Protein AF-A0A945YIM2-F1 (afdb_monomer_lite)

Foldseek 3Di:
DPPPPPPLNVVLQVQLVVLVVVCVVPVPVVSLVSSCVSDPPDPDVVSVVVVVVVVVVD

pLDDT: mean 78.54, std 12.46, range [39.69, 93.69]

Secondary structure (DSSP, 8-state):
------HHHHHHHHHHHHHHHHHHHH--HHHHHHHHHHS-SSS-HHHHHHHHHHHHT-

Radius of gyration: 12.8 Å; chains: 1; bounding box: 33×22×34 Å

Sequence (58 aa):
MEKVINNRDVELKAFMQSCWKNYKSTGDINCLVEAVEAAPFFGEAELAEEIARILRAR

Structure (mmCIF, N/CA/C/O backbone):
data_AF-A0A945YIM2-F1
#
_entry.id   AF-A0A945YIM2-F1
#
loop_
_atom_site.group_PDB
_atom_site.id
_atom_site.type_symbol
_atom_site.label_atom_id
_atom_site.label_alt_id
_atom_site.label_comp_id
_atom_site.label_asym_id
_atom_site.label_entity_id
_atom_site.label_seq_id
_atom_site.pdbx_PDB_ins_code
_atom_site.Cartn_x
_atom_site.Cartn_y
_atom_site.Cartn_z
_atom_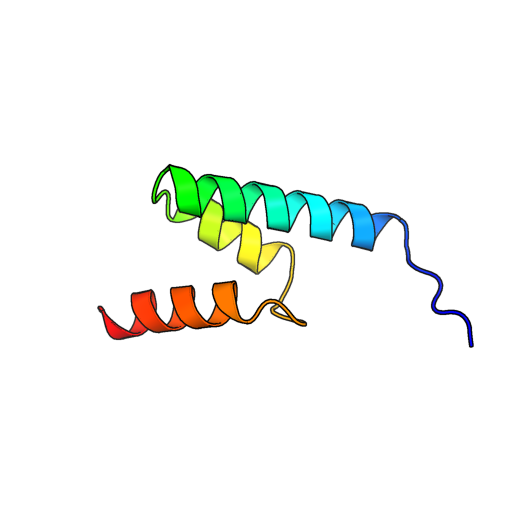site.occupancy
_atom_site.B_iso_or_equiv
_atom_site.auth_seq_id
_atom_site.auth_comp_id
_atom_site.auth_asym_id
_atom_site.auth_atom_id
_atom_site.pdbx_PDB_model_num
ATOM 1 N N . MET A 1 1 ? 19.999 -1.769 -23.585 1.00 39.69 1 MET A N 1
ATOM 2 C CA . MET A 1 1 ? 18.617 -1.247 -23.601 1.00 39.69 1 MET A CA 1
ATOM 3 C C . MET A 1 1 ? 18.454 -0.434 -22.327 1.00 39.69 1 MET A C 1
ATOM 5 O O . MET A 1 1 ? 18.123 -0.991 -21.288 1.00 39.69 1 MET A O 1
ATOM 9 N N . GLU A 1 2 ? 18.842 0.840 -22.358 1.00 46.50 2 GLU A N 1
ATOM 10 C CA . GLU A 1 2 ? 18.583 1.744 -21.234 1.00 46.50 2 GLU A CA 1
ATOM 11 C C . GLU A 1 2 ? 17.079 2.002 -21.209 1.00 46.50 2 GLU A C 1
ATOM 13 O O . GLU A 1 2 ? 16.501 2.455 -22.198 1.00 46.50 2 GLU A O 1
ATOM 18 N N . LYS A 1 3 ? 16.420 1.629 -20.108 1.00 53.59 3 LYS A N 1
ATOM 19 C CA . LYS A 1 3 ? 15.036 2.031 -19.874 1.00 53.59 3 LYS A CA 1
ATOM 20 C C . LYS A 1 3 ? 15.045 3.552 -19.789 1.00 53.59 3 LYS A C 1
ATOM 22 O O . LYS A 1 3 ? 15.604 4.099 -18.844 1.00 53.59 3 LYS A O 1
ATOM 27 N N . VAL A 1 4 ? 14.448 4.218 -20.772 1.00 53.19 4 VAL A N 1
ATOM 28 C CA . VAL A 1 4 ? 14.117 5.640 -20.676 1.00 53.19 4 VAL A CA 1
ATOM 29 C C . VAL A 1 4 ? 13.135 5.757 -19.515 1.00 53.19 4 VAL A C 1
ATOM 31 O O . VAL A 1 4 ? 11.966 5.409 -19.652 1.00 53.19 4 VAL A O 1
ATOM 34 N N . ILE A 1 5 ? 13.632 6.135 -18.340 1.00 56.66 5 ILE A N 1
ATOM 35 C CA . ILE A 1 5 ? 12.781 6.449 -17.198 1.00 56.66 5 ILE A CA 1
ATOM 36 C C . ILE A 1 5 ? 12.066 7.739 -17.590 1.00 56.66 5 ILE A C 1
ATOM 38 O O . ILE A 1 5 ? 12.687 8.797 -17.679 1.00 56.66 5 ILE A O 1
ATOM 42 N N . ASN A 1 6 ? 10.780 7.637 -17.914 1.00 63.31 6 ASN A N 1
ATOM 43 C CA . ASN A 1 6 ? 9.964 8.801 -18.217 1.00 63.31 6 ASN A CA 1
ATOM 44 C C . ASN A 1 6 ? 9.860 9.646 -16.941 1.00 63.31 6 ASN A C 1
ATOM 46 O O . ASN A 1 6 ? 9.540 9.117 -15.878 1.00 63.31 6 ASN A O 1
ATOM 50 N N . ASN A 1 7 ? 10.087 10.959 -17.036 1.00 64.75 7 ASN A N 1
ATOM 51 C CA . ASN A 1 7 ? 10.024 11.887 -15.893 1.00 64.75 7 ASN A CA 1
ATOM 52 C C . ASN A 1 7 ? 8.707 11.760 -15.096 1.00 64.75 7 ASN A C 1
ATOM 54 O O . ASN A 1 7 ? 8.680 11.903 -13.877 1.00 64.75 7 ASN A O 1
ATOM 58 N N . ARG A 1 8 ? 7.628 11.395 -15.795 1.00 70.75 8 ARG A N 1
ATOM 59 C CA . ARG A 1 8 ? 6.294 11.153 -15.245 1.00 70.75 8 ARG A CA 1
ATOM 60 C C . ARG A 1 8 ? 6.226 9.972 -14.271 1.00 70.75 8 ARG A C 1
ATOM 62 O O . ARG A 1 8 ? 5.473 10.043 -13.309 1.00 70.75 8 ARG A O 1
ATOM 69 N N . ASP A 1 9 ? 7.018 8.920 -14.480 1.00 76.31 9 ASP A N 1
ATOM 70 C CA . ASP A 1 9 ? 7.032 7.734 -13.609 1.00 76.31 9 ASP A CA 1
ATOM 71 C C . ASP A 1 9 ? 7.699 8.044 -12.261 1.00 76.31 9 ASP A C 1
ATOM 73 O O . ASP A 1 9 ? 7.309 7.516 -11.219 1.00 76.31 9 ASP A O 1
ATOM 77 N N . VAL A 1 10 ? 8.691 8.939 -12.273 1.00 79.75 10 VAL A N 1
ATOM 78 C CA . VAL A 1 10 ? 9.376 9.413 -11.063 1.00 79.75 10 VAL A CA 1
ATOM 79 C C . VAL A 1 10 ? 8.433 10.265 -10.215 1.00 79.75 10 VAL A C 1
ATOM 81 O O . VAL A 1 10 ? 8.345 10.064 -9.004 1.00 79.75 10 VAL A O 1
ATOM 84 N N . GLU A 1 11 ? 7.693 11.173 -10.851 1.00 82.62 11 GLU A N 1
ATOM 85 C CA . GLU A 1 11 ? 6.699 12.023 -10.188 1.00 82.62 11 GLU A CA 1
ATOM 86 C C . GLU A 1 11 ? 5.535 11.201 -9.616 1.00 82.62 11 GLU A C 1
ATOM 88 O O . GLU A 1 11 ? 5.173 11.387 -8.454 1.00 82.62 11 GLU A O 1
ATOM 93 N N . LEU A 1 12 ? 5.011 10.231 -10.379 1.00 81.56 12 LEU A N 1
ATOM 94 C CA . LEU A 1 12 ? 3.974 9.304 -9.906 1.00 81.56 12 LEU A CA 1
ATOM 95 C C . LEU A 1 12 ? 4.442 8.515 -8.680 1.00 81.56 12 LEU A C 1
ATOM 97 O O . LEU A 1 12 ? 3.714 8.392 -7.696 1.00 81.56 12 LEU A O 1
ATOM 101 N N . LYS A 1 13 ? 5.676 8.000 -8.720 1.00 82.12 13 LYS A N 1
ATOM 102 C CA . LYS A 1 13 ? 6.242 7.235 -7.607 1.00 82.12 13 LYS A CA 1
ATOM 103 C C . LYS A 1 13 ? 6.416 8.100 -6.361 1.00 82.12 13 LYS A C 1
ATOM 105 O O . LYS A 1 13 ? 6.113 7.646 -5.259 1.00 82.12 13 LYS A O 1
ATOM 110 N N . ALA A 1 14 ? 6.875 9.339 -6.520 1.00 85.44 14 ALA A N 1
ATOM 111 C CA . ALA A 1 14 ? 7.001 10.279 -5.411 1.00 85.44 14 ALA A CA 1
ATOM 112 C C . ALA A 1 14 ? 5.631 10.622 -4.801 1.00 85.44 14 ALA A C 1
ATOM 114 O O . ALA A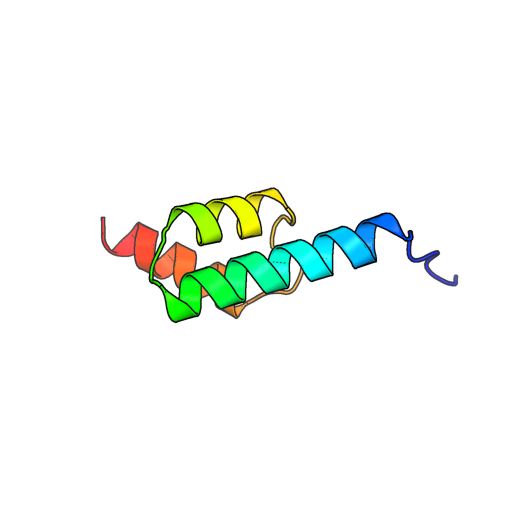 1 14 ? 5.489 10.624 -3.576 1.00 85.44 14 ALA A O 1
ATOM 115 N N . PHE A 1 15 ? 4.617 10.843 -5.643 1.00 86.94 15 PHE A N 1
ATOM 116 C CA . PHE A 1 15 ? 3.243 11.083 -5.205 1.00 86.94 15 PHE A CA 1
ATOM 117 C C . PHE A 1 15 ? 2.684 9.887 -4.423 1.00 86.94 15 PHE A C 1
ATOM 119 O O . PHE A 1 15 ? 2.284 10.046 -3.271 1.00 86.94 15 PHE A O 1
ATOM 126 N N . MET A 1 16 ? 2.777 8.677 -4.982 1.00 86.94 16 MET A N 1
ATOM 127 C CA . MET A 1 16 ? 2.375 7.433 -4.315 1.00 86.94 16 MET A CA 1
ATOM 128 C C . MET A 1 16 ? 3.049 7.281 -2.943 1.00 86.94 16 MET A C 1
ATOM 130 O O . MET A 1 16 ? 2.385 6.992 -1.948 1.00 86.94 16 MET A O 1
ATOM 134 N N . GLN A 1 17 ? 4.365 7.508 -2.860 1.00 85.56 17 GLN A N 1
ATOM 135 C CA . GLN A 1 17 ? 5.100 7.425 -1.594 1.00 85.56 17 GLN A CA 1
ATOM 136 C C . GLN A 1 17 ? 4.635 8.468 -0.571 1.00 85.56 17 GLN A C 1
ATOM 138 O O . GLN A 1 17 ? 4.633 8.183 0.628 1.00 85.56 17 GLN A O 1
ATOM 143 N N . SER A 1 18 ? 4.251 9.663 -1.022 1.00 90.44 18 SER A N 1
ATOM 144 C CA . SER A 1 18 ? 3.685 10.705 -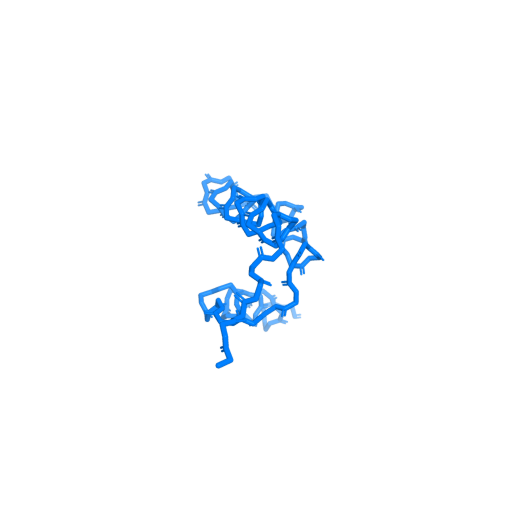0.163 1.00 90.44 18 SER A CA 1
ATOM 145 C C . SER A 1 18 ? 2.330 10.276 0.403 1.00 90.44 18 SER A C 1
ATOM 147 O O . SER A 1 18 ? 2.146 10.283 1.620 1.00 90.44 18 SER A O 1
ATOM 149 N N . CYS A 1 19 ? 1.419 9.804 -0.452 1.00 89.31 19 CYS A N 1
ATOM 150 C CA . CYS A 1 19 ? 0.107 9.302 -0.038 1.00 89.31 19 CYS A CA 1
ATOM 151 C C . CYS A 1 19 ? 0.237 8.111 0.929 1.00 89.31 19 CYS A C 1
ATOM 153 O O . CYS A 1 19 ? -0.416 8.089 1.973 1.00 89.31 19 CYS A O 1
ATOM 155 N N . TRP A 1 20 ? 1.167 7.183 0.673 1.00 87.44 20 TRP A N 1
ATOM 156 C CA . TRP A 1 20 ? 1.446 6.066 1.582 1.00 87.44 20 TRP A CA 1
ATOM 157 C C . TRP A 1 20 ? 1.953 6.519 2.955 1.00 87.44 20 TRP A C 1
ATOM 159 O O . TRP A 1 20 ? 1.486 6.035 3.987 1.00 87.44 20 TRP A O 1
ATOM 16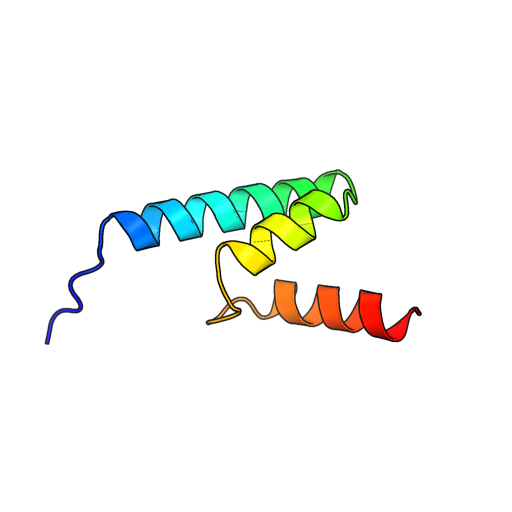9 N N . LYS A 1 21 ? 2.896 7.468 2.998 1.00 89.56 21 LYS A N 1
ATOM 170 C CA . LYS A 1 21 ? 3.392 8.031 4.266 1.00 89.56 21 LYS A CA 1
ATOM 171 C C . LYS A 1 21 ? 2.278 8.723 5.046 1.00 89.56 21 LYS A C 1
ATOM 173 O O . LYS A 1 21 ? 2.204 8.544 6.260 1.00 89.56 21 LYS A O 1
ATOM 178 N N . ASN A 1 22 ? 1.410 9.459 4.354 1.00 91.75 22 ASN A N 1
ATOM 179 C CA . ASN A 1 22 ? 0.265 10.117 4.972 1.00 91.75 22 ASN A CA 1
ATOM 180 C C . ASN A 1 22 ? -0.696 9.089 5.571 1.00 91.75 22 ASN A C 1
ATOM 182 O O . ASN A 1 22 ? -0.981 9.186 6.761 1.00 91.75 22 ASN A O 1
ATOM 186 N N . TYR A 1 23 ? -1.081 8.052 4.817 1.00 91.12 23 TYR A N 1
ATOM 187 C CA . TYR A 1 23 ? -1.899 6.955 5.344 1.00 91.12 23 TYR A CA 1
ATOM 188 C C . TYR A 1 23 ? -1.278 6.332 6.601 1.00 91.12 23 TYR A C 1
ATOM 190 O O . TYR A 1 23 ? -1.953 6.215 7.620 1.00 91.12 23 TYR A O 1
ATOM 198 N N . LYS A 1 24 ? 0.020 5.996 6.581 1.00 88.25 24 LYS A N 1
ATOM 199 C CA . LYS A 1 24 ? 0.693 5.414 7.757 1.00 88.25 24 LYS A CA 1
ATOM 200 C C . LYS A 1 24 ? 0.687 6.336 8.979 1.00 88.25 24 LYS A C 1
ATOM 202 O O . LYS A 1 24 ? 0.720 5.844 10.103 1.00 88.25 24 LYS A O 1
ATOM 207 N N . SER A 1 25 ? 0.670 7.652 8.773 1.00 93.69 25 SER A N 1
ATOM 208 C CA . SER A 1 25 ? 0.654 8.633 9.860 1.00 93.69 25 SER A CA 1
ATOM 209 C C . SER A 1 25 ? -0.747 8.947 10.385 1.00 93.69 25 SER A C 1
ATOM 211 O O . SER A 1 25 ? -0.869 9.311 11.552 1.00 93.69 25 SER A O 1
ATOM 213 N N . THR A 1 26 ? -1.780 8.887 9.544 1.00 93.00 26 THR A N 1
ATOM 214 C CA . THR A 1 26 ? -3.130 9.371 9.884 1.00 93.00 26 THR A CA 1
ATOM 215 C C . THR A 1 26 ? -4.172 8.261 9.986 1.00 93.00 26 THR A C 1
ATOM 217 O O . THR A 1 26 ? -5.203 8.458 10.622 1.00 93.00 26 THR A O 1
ATOM 220 N N . GLY A 1 27 ? -3.930 7.112 9.354 1.00 88.75 27 GLY A N 1
ATOM 221 C CA . GLY A 1 27 ? -4.933 6.072 9.126 1.00 88.75 27 GLY A CA 1
ATOM 222 C C . GLY A 1 27 ? -6.023 6.472 8.124 1.00 88.75 27 GLY A C 1
ATOM 223 O O . GLY A 1 27 ? -7.030 5.774 8.020 1.00 88.75 27 GLY A O 1
ATOM 224 N N . ASP A 1 28 ? -5.863 7.588 7.400 1.00 90.50 28 ASP A N 1
ATOM 225 C CA . ASP A 1 28 ? -6.859 8.061 6.434 1.00 90.50 28 ASP A CA 1
ATOM 226 C C . ASP A 1 28 ? -6.868 7.181 5.183 1.00 90.50 28 ASP A C 1
ATOM 228 O O . ASP A 1 28 ? -5.971 7.242 4.338 1.00 90.50 28 ASP A O 1
ATOM 232 N N . ILE A 1 29 ? -7.918 6.371 5.056 1.00 87.88 29 ILE A N 1
ATOM 233 C CA . ILE A 1 29 ? -8.091 5.419 3.961 1.00 87.88 29 ILE A CA 1
ATOM 234 C C . ILE A 1 29 ? -8.083 6.084 2.578 1.00 87.88 29 ILE A C 1
ATOM 236 O O . ILE A 1 29 ? -7.680 5.442 1.610 1.00 87.88 29 ILE A O 1
ATOM 240 N N . ASN A 1 30 ? -8.463 7.361 2.463 1.00 88.88 30 ASN A N 1
ATOM 241 C CA . ASN A 1 30 ? -8.439 8.059 1.177 1.00 88.88 30 ASN A CA 1
ATOM 242 C C . ASN A 1 30 ? -7.005 8.203 0.653 1.00 88.88 30 ASN A C 1
ATOM 244 O O . ASN A 1 30 ? -6.761 7.983 -0.530 1.00 88.88 30 ASN A O 1
ATOM 248 N N . CYS A 1 31 ? -6.032 8.445 1.540 1.00 86.38 31 CYS A N 1
ATOM 249 C CA . CYS A 1 31 ? -4.617 8.467 1.171 1.00 86.38 31 CYS A CA 1
ATOM 250 C C . CYS A 1 31 ? -4.124 7.095 0.680 1.00 86.38 31 CYS A C 1
ATOM 252 O O . CYS A 1 31 ? -3.257 7.027 -0.190 1.00 86.38 31 CYS A O 1
ATOM 254 N N . LEU A 1 32 ? -4.672 5.994 1.208 1.00 84.69 32 LEU A N 1
ATOM 255 C CA . LEU A 1 32 ? -4.350 4.654 0.713 1.00 84.69 32 LEU A CA 1
ATOM 256 C C . LEU A 1 32 ? -4.916 4.426 -0.693 1.00 84.69 32 LEU A C 1
ATOM 258 O O . LEU A 1 32 ? -4.211 3.897 -1.549 1.00 84.69 32 LEU A O 1
ATOM 262 N N . VAL A 1 33 ? -6.160 4.841 -0.940 1.00 85.94 33 VAL A N 1
ATOM 263 C CA . VAL A 1 33 ? -6.800 4.730 -2.262 1.00 85.94 33 VAL A CA 1
ATOM 264 C C . VAL A 1 33 ? -6.016 5.522 -3.309 1.00 85.94 33 VAL A C 1
ATOM 266 O O . VAL A 1 33 ? -5.650 4.958 -4.338 1.00 85.94 33 VAL A O 1
ATOM 269 N N . GLU A 1 34 ? -5.662 6.776 -3.017 1.00 86.31 34 GLU A N 1
ATOM 270 C CA . GLU A 1 34 ? -4.865 7.615 -3.924 1.00 86.31 34 GLU A CA 1
ATOM 271 C C . GLU A 1 34 ? -3.498 6.995 -4.251 1.00 86.31 34 GLU A C 1
ATOM 273 O O . GLU A 1 34 ? -3.058 7.029 -5.401 1.00 86.31 34 GLU A O 1
ATOM 278 N N . ALA A 1 35 ? -2.830 6.386 -3.262 1.00 83.75 35 ALA A N 1
ATOM 279 C CA . ALA A 1 35 ? -1.561 5.694 -3.487 1.00 83.75 35 ALA A CA 1
ATOM 280 C C . ALA A 1 35 ? -1.720 4.509 -4.461 1.00 83.75 35 ALA A C 1
ATOM 282 O O . ALA A 1 35 ? -0.879 4.308 -5.336 1.00 83.75 35 ALA A O 1
ATOM 283 N N . VAL A 1 36 ? -2.805 3.743 -4.338 1.00 82.38 36 VAL A N 1
ATOM 284 C CA . VAL A 1 36 ? -3.087 2.569 -5.181 1.00 82.38 36 VAL A CA 1
ATOM 285 C C . VAL A 1 36 ? -3.455 2.960 -6.608 1.00 82.38 36 VAL A C 1
ATOM 287 O O . VAL A 1 36 ? -2.995 2.328 -7.559 1.00 82.38 36 VAL A O 1
ATOM 290 N N . GLU A 1 37 ? -4.272 3.998 -6.774 1.00 80.62 37 GLU A N 1
ATOM 291 C CA . GLU A 1 37 ? -4.672 4.494 -8.095 1.00 80.62 37 GLU A CA 1
ATOM 292 C C . GLU A 1 37 ? -3.494 5.106 -8.856 1.00 80.62 37 GLU A C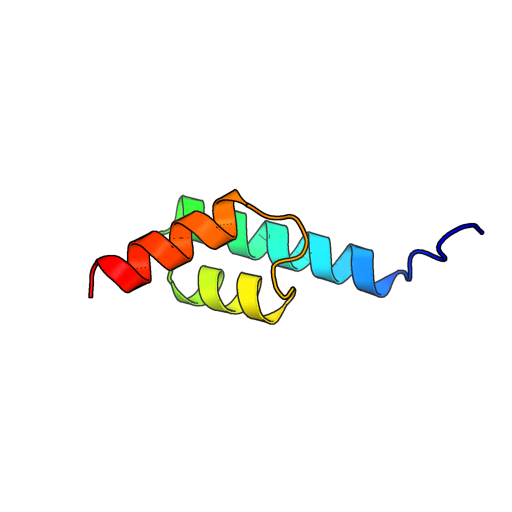 1
ATOM 294 O O . GLU A 1 37 ? -3.379 4.927 -10.071 1.00 80.62 37 GLU A O 1
ATOM 299 N N . ALA A 1 38 ? -2.591 5.786 -8.143 1.00 78.12 38 ALA A N 1
ATOM 300 C CA . ALA A 1 38 ? -1.401 6.381 -8.734 1.00 78.12 38 ALA A CA 1
ATOM 301 C C . ALA A 1 38 ? -0.410 5.334 -9.261 1.00 78.12 38 ALA A C 1
ATOM 303 O O . ALA A 1 38 ? 0.297 5.612 -10.223 1.00 78.12 38 ALA A O 1
ATOM 304 N N . ALA A 1 39 ? -0.339 4.136 -8.677 1.00 71.06 39 ALA A N 1
ATOM 305 C CA . ALA A 1 39 ? 0.537 3.076 -9.164 1.00 71.06 39 ALA A CA 1
ATOM 306 C C . ALA A 1 39 ? -0.055 1.683 -8.883 1.00 71.06 39 ALA A C 1
ATOM 308 O O . ALA A 1 39 ? -0.060 1.241 -7.731 1.00 71.06 39 ALA A O 1
ATOM 309 N N . PRO A 1 40 ? -0.464 0.924 -9.921 1.00 62.75 40 PRO A N 1
ATOM 310 C CA . PRO A 1 40 ? -0.888 -0.462 -9.758 1.00 62.75 40 PRO A CA 1
ATOM 311 C C . PRO A 1 40 ? 0.300 -1.353 -9.348 1.00 62.75 40 PRO A C 1
ATOM 313 O O . PRO A 1 40 ? 1.022 -1.869 -10.195 1.00 62.75 40 PRO A O 1
ATOM 316 N N . PHE A 1 41 ? 0.519 -1.495 -8.039 1.00 59.78 41 PHE A N 1
ATOM 317 C CA . PHE A 1 41 ? 1.246 -2.543 -7.294 1.00 59.78 41 PHE A CA 1
ATOM 318 C C . PHE A 1 41 ? 2.612 -3.070 -7.767 1.00 59.78 41 PHE A C 1
ATOM 320 O O . PHE A 1 41 ? 3.128 -4.005 -7.151 1.00 59.78 41 PHE A O 1
ATOM 327 N N . PHE A 1 42 ? 3.255 -2.528 -8.798 1.00 57.69 42 PHE A N 1
ATOM 328 C CA . PHE A 1 42 ? 4.541 -3.057 -9.251 1.00 57.69 42 PHE A CA 1
ATOM 329 C C . PHE A 1 42 ? 5.665 -2.731 -8.250 1.00 57.69 42 PHE A C 1
ATOM 331 O O . PHE A 1 42 ? 6.336 -1.708 -8.347 1.00 57.69 42 PHE A O 1
ATOM 338 N N . GLY A 1 43 ? 5.889 -3.650 -7.306 1.00 65.44 43 GLY A N 1
ATOM 339 C CA . GLY A 1 43 ? 7.062 -3.690 -6.428 1.00 65.44 43 GLY A CA 1
ATOM 340 C C . GLY A 1 43 ? 6.870 -3.198 -4.990 1.00 65.44 43 GLY A C 1
ATOM 341 O O . GLY A 1 43 ? 7.827 -3.261 -4.226 1.00 65.44 43 GLY A O 1
ATOM 342 N N . GLU A 1 44 ? 5.675 -2.758 -4.588 1.00 75.88 44 GLU A N 1
ATOM 343 C CA . GLU A 1 44 ? 5.414 -2.228 -3.236 1.00 75.88 44 GLU A CA 1
ATOM 344 C C . GLU A 1 44 ? 4.673 -3.264 -2.368 1.00 75.88 44 GLU A C 1
ATOM 346 O O . GLU A 1 44 ? 3.458 -3.201 -2.169 1.00 75.88 44 GLU A O 1
ATOM 351 N N . ALA A 1 45 ? 5.417 -4.260 -1.872 1.00 76.44 45 ALA A N 1
ATOM 352 C CA . ALA A 1 45 ? 4.867 -5.398 -1.126 1.00 76.44 45 ALA A CA 1
ATOM 353 C C . ALA A 1 45 ? 4.134 -4.992 0.169 1.00 76.44 45 ALA A C 1
ATOM 355 O O . ALA A 1 45 ? 3.090 -5.565 0.476 1.00 76.44 45 ALA A O 1
ATOM 356 N N . GLU A 1 46 ? 4.633 -3.977 0.890 1.00 81.56 46 GLU A N 1
ATOM 357 C CA . GLU A 1 46 ? 3.985 -3.460 2.109 1.00 81.56 46 GLU A CA 1
ATOM 358 C C . GLU A 1 46 ? 2.574 -2.926 1.824 1.00 81.56 46 GLU A C 1
ATOM 360 O O . GLU A 1 46 ? 1.638 -3.197 2.575 1.00 81.56 46 GLU A O 1
ATOM 365 N N . LEU A 1 47 ? 2.409 -2.197 0.715 1.00 78.88 47 LEU A N 1
ATOM 366 C CA . LEU A 1 47 ? 1.131 -1.605 0.318 1.00 78.88 47 LEU A CA 1
ATOM 367 C C . LEU A 1 47 ? 0.107 -2.695 -0.033 1.00 78.88 47 LEU A C 1
ATOM 369 O O . LEU A 1 47 ? -1.056 -2.626 0.365 1.00 78.88 47 LEU A O 1
ATOM 373 N N . ALA A 1 48 ? 0.555 -3.730 -0.750 1.00 78.94 48 ALA A N 1
ATOM 374 C CA . ALA A 1 48 ? -0.278 -4.873 -1.112 1.00 78.94 48 ALA A CA 1
ATOM 375 C C . ALA A 1 48 ? -0.742 -5.670 0.122 1.00 78.94 48 ALA A C 1
ATOM 377 O O . ALA A 1 48 ? -1.906 -6.074 0.195 1.00 78.94 48 ALA A O 1
ATOM 378 N N . GLU A 1 49 ? 0.140 -5.883 1.103 1.00 83.56 49 GLU A N 1
ATOM 379 C CA . GLU A 1 49 ? -0.208 -6.576 2.346 1.00 83.56 49 GLU A CA 1
ATOM 380 C C . GLU A 1 49 ? -1.238 -5.792 3.171 1.00 83.56 49 GLU A C 1
ATOM 382 O O . GLU A 1 49 ? -2.203 -6.376 3.671 1.00 83.56 49 GLU A O 1
ATOM 387 N N . GLU A 1 50 ? -1.069 -4.472 3.276 1.00 83.94 50 GLU A N 1
ATOM 388 C CA . GLU A 1 50 ? -1.977 -3.598 4.021 1.00 83.94 50 GLU A CA 1
ATOM 389 C C . GLU A 1 50 ? -3.406 -3.663 3.473 1.00 83.94 50 GLU A C 1
ATOM 391 O O . GLU A 1 50 ? -4.367 -3.866 4.216 1.00 83.94 50 GLU A O 1
ATOM 396 N N . ILE A 1 51 ? -3.552 -3.575 2.154 1.00 82.12 51 ILE A N 1
ATOM 397 C CA . ILE A 1 51 ? -4.859 -3.670 1.499 1.00 82.12 51 ILE A CA 1
ATOM 398 C C . ILE A 1 51 ? -5.463 -5.053 1.703 1.00 82.12 51 ILE A C 1
ATOM 400 O O . ILE A 1 51 ? -6.646 -5.165 2.022 1.00 82.12 51 ILE A O 1
ATOM 404 N N . ALA A 1 52 ? -4.661 -6.115 1.580 1.00 82.94 52 ALA A N 1
ATOM 405 C CA . ALA A 1 52 ? -5.126 -7.468 1.862 1.00 82.94 52 ALA A CA 1
ATOM 406 C C . ALA A 1 52 ? -5.619 -7.611 3.312 1.00 82.94 52 ALA A C 1
ATOM 408 O O . ALA A 1 52 ? -6.610 -8.302 3.554 1.00 82.94 52 ALA A O 1
ATOM 409 N N . ARG A 1 53 ? -4.971 -6.947 4.278 1.00 87.38 53 ARG A N 1
ATOM 410 C CA . ARG A 1 53 ? -5.419 -6.906 5.677 1.00 87.38 53 ARG A CA 1
ATOM 411 C C . ARG A 1 53 ? -6.767 -6.201 5.815 1.00 87.38 53 ARG A C 1
ATOM 413 O O . ARG A 1 53 ? -7.664 -6.764 6.436 1.00 87.38 53 ARG A O 1
ATOM 420 N N . ILE A 1 54 ? -6.927 -5.026 5.204 1.00 86.19 54 ILE A N 1
ATOM 421 C CA . ILE A 1 54 ? -8.183 -4.256 5.225 1.00 86.19 54 ILE A CA 1
ATOM 422 C C . ILE A 1 54 ? -9.330 -5.056 4.597 1.00 86.19 54 ILE A C 1
ATOM 424 O O . ILE A 1 54 ? -10.424 -5.101 5.154 1.00 86.19 54 ILE A O 1
ATOM 428 N N . LEU A 1 55 ? -9.083 -5.724 3.466 1.00 81.62 55 LEU A N 1
ATOM 429 C CA . LEU A 1 55 ? -10.087 -6.539 2.777 1.00 81.62 55 LEU A CA 1
ATOM 430 C C . LEU A 1 55 ? -10.498 -7.780 3.577 1.00 81.62 55 LEU A C 1
ATOM 432 O O . LEU A 1 55 ? -11.669 -8.134 3.560 1.00 81.62 55 LEU A O 1
ATOM 436 N N . ARG A 1 56 ? -9.564 -8.431 4.284 1.00 82.75 56 ARG A N 1
ATOM 437 C CA . ARG A 1 56 ? -9.858 -9.583 5.161 1.00 82.75 56 ARG A CA 1
ATOM 438 C C . ARG A 1 56 ? -10.586 -9.204 6.450 1.00 82.75 56 ARG A C 1
ATOM 440 O O . ARG A 1 56 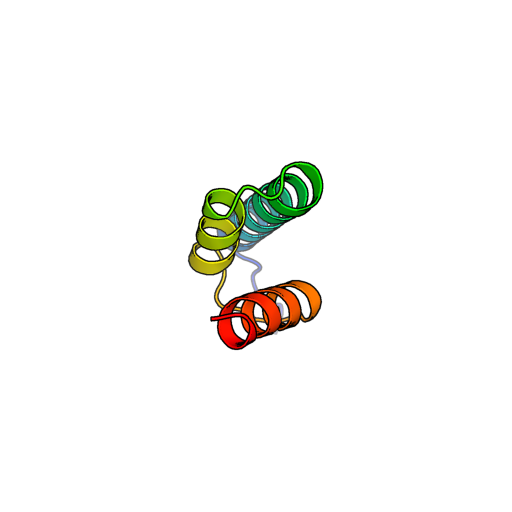? -11.163 -10.077 7.086 1.00 82.75 56 ARG A O 1
ATOM 447 N N . ALA A 1 57 ? -10.482 -7.947 6.873 1.00 82.88 57 ALA A N 1
ATOM 448 C CA . ALA A 1 57 ? -11.136 -7.440 8.076 1.00 82.88 57 ALA A CA 1
ATOM 449 C C . ALA A 1 57 ? -12.612 -7.050 7.850 1.00 82.88 57 ALA A C 1
ATOM 451 O O . ALA A 1 57 ? -13.286 -6.679 8.811 1.00 82.88 57 ALA A O 1
ATOM 452 N N . ARG A 1 58 ? -13.099 -7.107 6.605 1.00 59.12 58 ARG A N 1
ATOM 453 C CA . ARG A 1 58 ? -14.513 -6.965 6.236 1.00 59.12 58 ARG A CA 1
ATOM 454 C C . ARG A 1 58 ? -15.164 -8.328 6.058 1.00 59.12 58 ARG A C 1
ATOM 456 O O . ARG A 1 58 ? -16.372 -8.406 6.366 1.00 59.12 58 ARG A O 1
#